Protein AF-A0A7W1BMW9-F1 (afdb_monomer_lite)

Radius of gyration: 15.25 Å; chains: 1; bounding box: 38×16×44 Å

Foldseek 3Di:
DPPVAAWPDWDDDDQWIKTWGWDDDPPDDGIWIKIWIFGHDPNHGPDIDMDTHDDDDDDPVCPVPDDDD

Secondary structure (DSSP, 8-state):
--TT-EEEEEEEETTEEEEEEEE--TT-SSPEEEEEEEEEETTEEEEEEEEEE---PPPGGGGGG----

Structure (mmCIF, N/CA/C/O backbone):
data_AF-A0A7W1BMW9-F1
#
_entry.id   AF-A0A7W1BMW9-F1
#
loop_
_atom_site.group_PDB
_atom_site.id
_atom_site.type_symbol
_atom_site.label_atom_id
_atom_site.label_alt_id
_atom_site.label_comp_id
_atom_site.label_asym_id
_atom_site.label_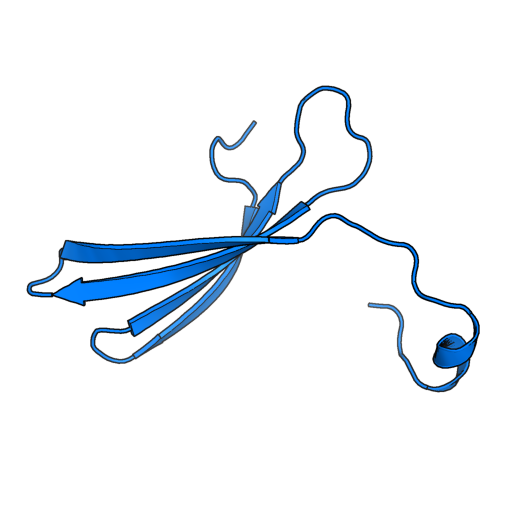entity_id
_atom_site.label_seq_id
_atom_site.pdbx_PDB_ins_code
_atom_site.Cartn_x
_atom_site.Cartn_y
_atom_site.Cartn_z
_atom_site.occupancy
_atom_site.B_iso_or_equiv
_atom_site.auth_seq_id
_atom_site.auth_comp_id
_atom_site.auth_asym_id
_atom_site.auth_atom_id
_atom_site.pdbx_PDB_model_num
ATOM 1 N N . MET A 1 1 ? 13.178 12.041 6.945 1.00 47.69 1 MET A N 1
ATOM 2 C CA . MET A 1 1 ? 12.409 10.871 6.474 1.00 47.69 1 MET A CA 1
ATOM 3 C C . MET A 1 1 ? 11.067 10.894 7.177 1.00 47.69 1 MET A C 1
ATOM 5 O O . MET A 1 1 ? 11.057 10.926 8.400 1.00 47.69 1 MET A O 1
ATOM 9 N N . THR A 1 2 ? 9.957 10.964 6.446 1.00 49.72 2 THR A N 1
ATOM 10 C CA . THR A 1 2 ? 8.622 10.759 7.025 1.00 49.72 2 THR A CA 1
ATOM 11 C C . THR A 1 2 ? 8.504 9.277 7.409 1.00 49.72 2 THR A C 1
ATOM 13 O O . THR A 1 2 ? 8.679 8.436 6.531 1.00 49.72 2 THR A O 1
ATOM 16 N N . PRO A 1 3 ? 8.249 8.922 8.682 1.00 58.41 3 PRO A N 1
ATOM 17 C CA . PRO A 1 3 ? 8.339 7.534 9.162 1.00 58.41 3 PRO A CA 1
ATOM 18 C C . PRO A 1 3 ? 7.390 6.531 8.484 1.00 58.41 3 PRO A C 1
ATOM 20 O O . PRO A 1 3 ? 7.610 5.331 8.587 1.00 58.41 3 PRO A O 1
ATOM 23 N N . VAL A 1 4 ? 6.346 7.015 7.803 1.00 64.25 4 VAL A N 1
ATOM 24 C CA . VAL A 1 4 ? 5.255 6.204 7.224 1.00 64.25 4 VAL A CA 1
ATOM 25 C C . VAL A 1 4 ? 5.229 6.280 5.684 1.00 64.25 4 VAL A C 1
ATOM 27 O O . VAL A 1 4 ? 4.446 5.597 5.034 1.00 64.25 4 VAL A O 1
ATOM 30 N N . GLY A 1 5 ? 6.107 7.087 5.075 1.00 81.25 5 GLY A N 1
ATOM 31 C CA . GLY A 1 5 ? 6.041 7.425 3.651 1.00 81.25 5 GLY A CA 1
ATOM 32 C C . GLY A 1 5 ? 5.180 8.662 3.352 1.00 81.25 5 GLY A C 1
ATOM 33 O O . GLY A 1 5 ? 4.755 9.383 4.256 1.00 81.25 5 GLY A O 1
ATOM 34 N N . THR A 1 6 ? 4.963 8.943 2.071 1.00 92.38 6 THR A N 1
ATOM 35 C CA . THR A 1 6 ? 4.145 10.044 1.547 1.00 92.38 6 THR A CA 1
ATOM 36 C C . THR A 1 6 ? 2.755 9.518 1.205 1.00 92.38 6 THR A C 1
ATOM 38 O O . THR A 1 6 ? 2.637 8.615 0.379 1.00 92.38 6 THR A O 1
ATOM 41 N N . LEU A 1 7 ? 1.700 10.079 1.805 1.00 94.31 7 LEU A N 1
ATOM 42 C CA . LEU A 1 7 ? 0.318 9.758 1.437 1.00 94.31 7 LEU A CA 1
ATOM 43 C C . LEU A 1 7 ? 0.028 10.279 0.023 1.00 94.31 7 LEU A C 1
ATOM 45 O O . LEU A 1 7 ? 0.115 11.478 -0.230 1.00 94.31 7 LEU A O 1
ATOM 49 N N . LEU A 1 8 ? -0.347 9.380 -0.882 1.00 95.06 8 LEU A N 1
ATOM 50 C CA . LEU A 1 8 ? -0.770 9.705 -2.243 1.00 95.06 8 LEU A CA 1
ATOM 51 C C . LEU A 1 8 ? -2.284 9.879 -2.353 1.00 95.06 8 LEU A C 1
ATOM 53 O O . LEU A 1 8 ? -2.771 10.713 -3.115 1.00 95.06 8 LEU A O 1
ATOM 57 N N . ARG A 1 9 ? -3.040 9.040 -1.642 1.00 97.00 9 ARG A N 1
ATOM 58 C CA . ARG A 1 9 ? -4.500 9.010 -1.723 1.00 97.00 9 ARG A CA 1
ATOM 59 C C . ARG A 1 9 ? -5.089 8.410 -0.458 1.00 97.00 9 ARG A C 1
ATOM 61 O O . ARG A 1 9 ? -4.607 7.393 0.020 1.00 97.00 9 ARG A O 1
ATOM 68 N N . LEU A 1 10 ? -6.170 9.007 0.026 1.00 97.19 10 LEU A N 1
ATOM 69 C CA . LEU A 1 10 ? -7.027 8.444 1.061 1.00 97.19 10 LEU A CA 1
ATOM 70 C C . LEU A 1 10 ? -8.446 8.350 0.501 1.00 97.19 10 LEU A C 1
ATOM 72 O O . LEU A 1 10 ? -8.976 9.333 -0.014 1.00 97.19 10 LEU A O 1
ATOM 76 N N . THR A 1 11 ? -9.046 7.171 0.580 1.00 98.19 11 THR A N 1
ATOM 77 C CA . THR A 1 11 ? -10.429 6.914 0.159 1.00 98.19 11 THR A CA 1
ATOM 78 C C . THR A 1 11 ? -11.142 6.119 1.235 1.00 98.19 11 THR A C 1
ATOM 80 O O . THR A 1 11 ? -10.520 5.291 1.887 1.00 98.19 11 THR A O 1
ATOM 83 N N . GLY A 1 12 ? -12.440 6.318 1.412 1.00 96.31 12 GLY A N 1
ATOM 84 C CA . GLY A 1 12 ? -13.214 5.545 2.378 1.00 96.31 12 GLY A CA 1
ATOM 85 C C . GLY A 1 12 ? -14.504 6.243 2.765 1.00 96.31 12 GLY A C 1
ATOM 86 O O . GLY A 1 12 ? -14.660 7.446 2.551 1.00 96.31 12 GLY A O 1
ATOM 87 N N . THR A 1 13 ? -15.433 5.473 3.314 1.00 95.94 13 THR A N 1
ATOM 88 C CA . THR A 1 13 ? -16.699 5.967 3.864 1.00 95.94 13 THR A CA 1
ATOM 89 C C . THR A 1 13 ? -17.123 5.053 5.011 1.00 95.94 13 THR A C 1
ATOM 91 O O . THR A 1 13 ? -16.843 3.854 4.996 1.00 95.94 13 THR A O 1
ATOM 94 N N . GLY A 1 14 ? -17.814 5.623 6.003 1.00 95.81 14 GLY A N 1
ATOM 95 C CA . GLY A 1 14 ? -18.227 4.883 7.194 1.00 95.81 14 GLY A CA 1
ATOM 96 C C . GLY A 1 14 ? -17.014 4.377 7.969 1.00 95.81 14 GLY A C 1
ATOM 97 O O . GLY A 1 14 ? -16.161 5.168 8.362 1.00 95.81 14 GLY A O 1
ATOM 98 N N . ASP A 1 15 ? -16.941 3.061 8.131 1.00 97.75 15 ASP A N 1
ATOM 99 C CA . ASP A 1 15 ? -15.978 2.376 8.992 1.00 97.75 15 ASP A CA 1
ATOM 100 C C . ASP A 1 15 ? -14.829 1.712 8.214 1.00 97.75 15 ASP A C 1
ATOM 102 O O . ASP A 1 15 ? -14.052 0.958 8.791 1.00 97.75 15 ASP A O 1
ATOM 106 N N . VAL A 1 16 ? -14.700 1.956 6.905 1.00 97.69 16 VAL A N 1
ATOM 107 C CA . VAL A 1 16 ? -13.647 1.342 6.078 1.00 97.69 16 VAL A CA 1
ATOM 108 C C . VAL A 1 16 ? -12.923 2.395 5.250 1.00 97.69 16 VAL A C 1
ATOM 110 O O . VAL A 1 16 ? -13.528 3.120 4.455 1.00 97.69 16 VAL A O 1
ATOM 113 N N . PHE A 1 17 ? -11.602 2.440 5.412 1.00 98.31 17 PHE A N 1
ATOM 114 C CA . PHE A 1 17 ? -10.712 3.369 4.726 1.00 98.31 17 PHE A CA 1
ATOM 115 C C . PHE A 1 17 ? -9.549 2.642 4.056 1.00 98.31 17 PHE A C 1
ATOM 117 O O . PHE A 1 17 ? -9.051 1.628 4.542 1.00 98.31 17 PHE A O 1
ATOM 124 N N . THR A 1 18 ? -9.082 3.209 2.951 1.00 98.19 18 THR A N 1
ATOM 125 C CA . THR A 1 18 ? -7.888 2.790 2.227 1.00 98.19 18 THR A CA 1
ATOM 126 C C . THR A 1 18 ? -6.956 3.980 2.056 1.00 98.19 18 THR A C 1
ATOM 128 O O . THR A 1 18 ? -7.338 4.994 1.468 1.00 98.19 18 THR A O 1
ATOM 131 N N . GLY A 1 19 ? -5.728 3.852 2.547 1.00 97.06 19 GLY A N 1
ATOM 132 C CA . GLY A 1 19 ? -4.642 4.795 2.300 1.00 97.06 19 GLY A CA 1
ATOM 133 C C . GLY A 1 19 ? -3.626 4.208 1.324 1.00 97.06 19 GLY A C 1
ATOM 134 O O . GLY A 1 19 ? -3.180 3.078 1.507 1.00 97.06 19 GLY A O 1
ATOM 135 N N . LEU A 1 20 ? -3.252 4.971 0.300 1.00 97.06 20 LEU A N 1
ATOM 136 C CA . LEU A 1 20 ? -2.148 4.662 -0.604 1.00 97.06 20 LEU A CA 1
ATOM 137 C C . LEU A 1 20 ? -0.966 5.569 -0.277 1.00 97.06 20 LEU A C 1
ATOM 139 O O . LEU A 1 20 ? -1.107 6.792 -0.288 1.00 97.06 20 LEU A O 1
ATOM 143 N N . PHE A 1 21 ? 0.196 4.972 -0.046 1.00 95.75 21 PHE A N 1
ATOM 144 C CA . PHE A 1 21 ? 1.427 5.662 0.320 1.00 95.75 21 PHE A CA 1
ATOM 145 C C . PHE A 1 21 ? 2.586 5.249 -0.585 1.00 95.75 21 PHE A C 1
ATOM 147 O O . PHE A 1 21 ? 2.560 4.177 -1.196 1.00 95.75 21 PHE A O 1
ATOM 154 N N . THR A 1 22 ? 3.632 6.072 -0.614 1.00 94.75 22 THR A N 1
ATOM 155 C CA . THR A 1 22 ? 4.949 5.684 -1.133 1.00 94.75 22 THR A CA 1
ATOM 156 C C . THR A 1 22 ? 6.034 5.869 -0.090 1.00 94.75 22 THR A C 1
ATOM 158 O O . THR A 1 22 ? 5.996 6.817 0.687 1.00 94.75 22 THR A O 1
ATOM 161 N N . GLY A 1 23 ? 7.030 4.988 -0.064 1.00 91.56 23 GLY A N 1
ATOM 162 C CA . GLY A 1 23 ? 8.138 5.092 0.885 1.00 91.56 23 GLY A CA 1
ATOM 163 C C . GLY A 1 23 ? 9.425 4.495 0.340 1.00 91.56 23 GLY A C 1
ATOM 164 O O . GLY A 1 23 ? 9.388 3.551 -0.443 1.00 91.56 23 GLY A O 1
ATOM 165 N N . THR A 1 24 ? 10.562 5.038 0.768 1.00 89.31 24 THR A N 1
ATOM 166 C CA . THR A 1 24 ? 11.892 4.533 0.405 1.00 89.31 24 THR A CA 1
ATOM 167 C C . THR A 1 24 ? 12.625 4.117 1.671 1.00 89.31 24 THR A C 1
ATOM 169 O O . THR A 1 24 ? 12.727 4.907 2.613 1.00 89.31 24 THR A O 1
ATOM 172 N N . TYR A 1 25 ? 13.143 2.892 1.691 1.00 84.00 25 TYR A N 1
ATOM 173 C CA . TYR A 1 25 ? 13.991 2.406 2.775 1.00 84.00 25 TYR A CA 1
ATOM 174 C C . TYR A 1 25 ? 15.462 2.782 2.537 1.00 84.00 25 TYR A C 1
ATOM 176 O O . TYR A 1 25 ? 15.881 2.943 1.386 1.00 84.00 25 TYR A O 1
ATOM 184 N N . PRO A 1 26 ? 16.278 2.931 3.599 1.00 86.44 26 PRO A N 1
ATOM 185 C CA . PRO A 1 26 ? 17.710 3.162 3.445 1.00 86.44 26 PRO A CA 1
ATOM 186 C C . PRO A 1 26 ? 18.371 2.078 2.583 1.00 86.44 26 PRO A C 1
ATOM 188 O O . PRO A 1 26 ? 18.207 0.891 2.843 1.00 86.44 26 PRO A O 1
ATOM 191 N N . GLY A 1 27 ? 19.138 2.497 1.576 1.00 87.25 27 GLY A N 1
ATOM 192 C CA . GLY A 1 27 ? 19.814 1.587 0.645 1.00 87.25 27 GLY A CA 1
ATOM 193 C C . GLY A 1 27 ? 19.003 1.221 -0.601 1.00 87.25 27 GLY A C 1
ATOM 194 O O . GLY A 1 27 ? 19.551 0.586 -1.498 1.00 87.25 27 GLY A O 1
ATOM 195 N N . GLU A 1 28 ? 17.746 1.659 -0.711 1.00 87.12 28 GLU A N 1
ATOM 196 C CA . GLU A 1 28 ? 16.920 1.435 -1.898 1.00 87.12 28 GLU A CA 1
ATOM 197 C C . GLU A 1 28 ? 16.769 2.695 -2.757 1.00 87.12 28 GLU A C 1
ATOM 199 O O . GLU A 1 28 ? 16.677 3.814 -2.255 1.00 87.12 28 GLU A O 1
ATOM 204 N N . SER A 1 29 ? 16.730 2.510 -4.080 1.00 87.88 29 SER A N 1
ATOM 205 C CA . SER A 1 29 ? 16.613 3.604 -5.055 1.00 87.88 29 SER A CA 1
ATOM 206 C C . SER A 1 29 ? 15.191 3.833 -5.564 1.00 87.88 29 SER A C 1
ATOM 208 O O . SER A 1 29 ? 14.897 4.908 -6.086 1.00 87.88 29 SER A O 1
ATOM 210 N N . ARG A 1 30 ? 14.301 2.842 -5.431 1.00 91.56 30 ARG A N 1
ATOM 211 C CA . ARG A 1 30 ? 12.918 2.914 -5.918 1.00 91.56 30 ARG A CA 1
ATOM 212 C C . ARG A 1 30 ? 11.939 2.889 -4.743 1.00 91.56 30 ARG A C 1
ATOM 214 O O . ARG A 1 30 ? 12.136 2.094 -3.828 1.00 91.56 30 ARG A O 1
ATOM 221 N N . PRO A 1 31 ? 10.885 3.721 -4.761 1.00 92.38 31 PRO A N 1
ATOM 222 C CA . PRO A 1 31 ? 9.901 3.725 -3.693 1.00 92.38 31 PRO A CA 1
ATOM 223 C C . PRO A 1 31 ? 8.994 2.493 -3.769 1.00 92.38 31 PRO A C 1
ATOM 225 O O . PRO A 1 31 ? 8.557 2.076 -4.845 1.00 92.38 31 PRO A O 1
ATOM 228 N N . TRP A 1 32 ? 8.653 1.957 -2.606 1.00 93.75 32 TRP A N 1
ATOM 229 C CA . TRP A 1 32 ? 7.568 1.003 -2.425 1.00 93.75 32 TRP A CA 1
ATOM 230 C C . TRP A 1 32 ? 6.227 1.709 -2.543 1.00 93.75 32 TRP A C 1
ATOM 232 O O . TRP A 1 32 ? 6.095 2.860 -2.125 1.00 93.75 32 TRP A O 1
ATOM 242 N N . HIS A 1 33 ? 5.224 1.000 -3.055 1.00 94.38 33 HIS A N 1
ATOM 243 C CA . HIS A 1 33 ? 3.827 1.407 -2.933 1.00 94.38 33 HIS A CA 1
ATOM 244 C C . HIS A 1 33 ? 3.196 0.634 -1.781 1.00 94.38 33 HIS A C 1
ATOM 246 O O . HIS A 1 33 ? 3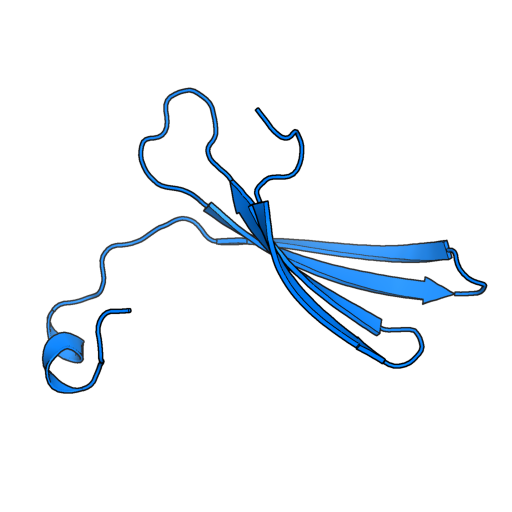.295 -0.590 -1.731 1.00 94.38 33 HIS A O 1
ATOM 252 N N . VAL A 1 34 ? 2.544 1.334 -0.859 1.00 95.44 34 VAL A N 1
ATOM 253 C CA . 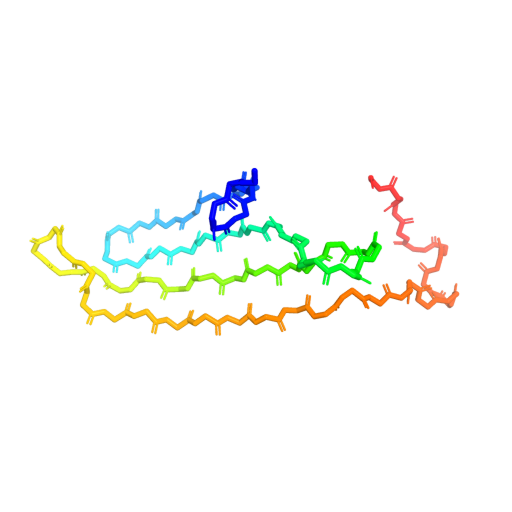VAL A 1 34 ? 1.937 0.724 0.327 1.00 95.44 34 VAL A CA 1
ATOM 254 C C . VAL A 1 34 ? 0.446 1.010 0.326 1.00 95.44 34 VAL A C 1
ATOM 256 O O . VAL A 1 34 ? 0.040 2.169 0.265 1.00 95.44 34 VAL A O 1
ATOM 259 N N . ALA A 1 35 ? -0.367 -0.041 0.393 1.00 96.88 35 ALA A N 1
ATOM 260 C CA . ALA A 1 35 ? -1.808 0.071 0.573 1.00 96.88 35 ALA A CA 1
ATOM 261 C C . ALA A 1 35 ? -2.172 -0.361 1.994 1.00 96.88 35 ALA A C 1
ATOM 263 O O . ALA A 1 35 ? -1.852 -1.476 2.403 1.00 96.88 35 ALA A O 1
ATOM 264 N N . VAL A 1 36 ? -2.842 0.520 2.729 1.00 97.06 36 VAL A N 1
ATOM 265 C CA . VAL A 1 36 ? -3.322 0.279 4.092 1.00 97.06 36 VAL A CA 1
ATOM 266 C C . VAL A 1 36 ? -4.839 0.229 4.060 1.00 97.06 36 VAL A C 1
ATOM 268 O O . VAL A 1 36 ? -5.468 1.195 3.637 1.00 97.06 36 VAL A O 1
ATOM 271 N N . PHE A 1 37 ? -5.425 -0.870 4.522 1.00 98.00 37 PHE A N 1
ATOM 272 C CA . PHE A 1 37 ? -6.861 -1.010 4.741 1.00 98.00 37 PHE A CA 1
ATOM 273 C C . PHE A 1 37 ? -7.136 -0.910 6.236 1.00 98.00 37 PHE A C 1
ATOM 275 O O . PHE A 1 37 ? -6.677 -1.759 6.998 1.00 98.00 37 PHE A O 1
ATOM 282 N N . ALA A 1 38 ? -7.869 0.122 6.642 1.00 98.12 38 ALA A N 1
ATOM 283 C CA . ALA A 1 38 ? -8.232 0.368 8.027 1.00 98.12 38 ALA A CA 1
ATOM 284 C C . ALA A 1 38 ? -9.737 0.160 8.220 1.00 98.12 38 ALA A C 1
ATOM 286 O O . ALA A 1 38 ? -10.554 0.844 7.603 1.00 98.12 38 ALA A O 1
ATOM 287 N N . GLU A 1 39 ? -10.084 -0.771 9.101 1.00 98.56 39 GLU A N 1
ATOM 288 C CA . GLU A 1 39 ? -11.428 -0.933 9.647 1.00 98.56 39 GLU A CA 1
ATOM 289 C C . GLU A 1 39 ? -11.496 -0.103 10.937 1.00 98.56 39 GLU A C 1
ATOM 291 O O . GLU A 1 39 ? -10.656 -0.267 11.825 1.00 98.56 39 GLU A O 1
ATOM 296 N N . VAL A 1 40 ? -12.461 0.807 11.041 1.00 98.06 40 VAL A N 1
ATOM 297 C CA . VAL A 1 40 ? -12.647 1.739 12.160 1.00 98.06 40 VAL A CA 1
ATOM 298 C C . VAL A 1 40 ? -13.917 1.367 12.919 1.00 98.06 40 VAL A C 1
ATOM 300 O O . VAL A 1 40 ? -14.906 0.951 12.335 1.00 98.06 40 VAL A O 1
ATOM 303 N N . ARG A 1 41 ? -13.900 1.497 14.242 1.00 97.81 41 ARG A N 1
ATOM 304 C CA . ARG A 1 41 ? -15.089 1.378 15.088 1.00 97.81 41 ARG A CA 1
ATOM 305 C C . ARG A 1 41 ? -14.969 2.353 16.244 1.00 97.81 41 ARG A C 1
ATOM 307 O O . ARG A 1 41 ? -13.899 2.466 16.841 1.00 97.81 41 ARG A O 1
ATOM 314 N N . ASP A 1 42 ? -16.045 3.079 16.533 1.00 97.00 42 ASP A N 1
ATOM 315 C CA . ASP A 1 42 ? -16.092 4.083 17.605 1.00 97.00 42 ASP A CA 1
ATOM 316 C C . ASP A 1 42 ? -14.937 5.103 17.520 1.00 97.00 42 ASP A C 1
ATOM 318 O O . ASP A 1 42 ? -14.315 5.476 18.517 1.00 97.00 42 ASP A O 1
ATOM 322 N N . GLY A 1 43 ? -14.601 5.517 16.291 1.00 94.81 43 GLY A N 1
ATOM 323 C CA . GLY A 1 43 ? -13.528 6.474 16.011 1.00 94.81 43 GLY A CA 1
ATOM 324 C C . GLY A 1 43 ? -12.103 5.940 16.210 1.00 94.81 43 GLY A C 1
ATOM 325 O O . GLY A 1 43 ? -11.160 6.730 16.205 1.00 94.81 43 GLY A O 1
ATOM 326 N N . LYS A 1 44 ? -11.918 4.626 16.389 1.00 96.94 44 LYS A N 1
ATOM 327 C CA . LYS A 1 44 ? -10.604 3.983 16.556 1.00 96.94 44 LYS A CA 1
ATOM 328 C C . LYS A 1 44 ? -10.359 2.932 15.482 1.00 96.94 44 LYS A C 1
ATOM 330 O O . LYS A 1 44 ? -11.295 2.268 15.051 1.00 96.94 44 LYS A O 1
ATOM 335 N N . ILE A 1 45 ? -9.099 2.742 15.089 1.00 97.19 45 ILE A N 1
ATOM 336 C CA . ILE A 1 45 ? -8.721 1.631 14.206 1.00 97.19 45 ILE A CA 1
ATOM 337 C C . ILE A 1 45 ? -8.974 0.324 14.961 1.00 97.19 45 ILE A C 1
ATOM 339 O O . ILE A 1 45 ? -8.344 0.050 15.981 1.00 97.19 45 ILE A O 1
ATOM 343 N N . LEU A 1 46 ? -9.920 -0.459 14.458 1.00 98.31 46 LEU A N 1
ATOM 344 C CA . LEU A 1 46 ? -10.227 -1.802 14.926 1.00 98.31 46 LEU A CA 1
ATOM 345 C C . LEU A 1 46 ? -9.234 -2.811 14.347 1.00 98.31 46 LEU A C 1
ATOM 347 O O . LEU A 1 46 ? -8.781 -3.710 15.054 1.00 98.31 46 LEU A O 1
ATOM 351 N N . LYS A 1 47 ? -8.908 -2.672 13.059 1.00 98.19 47 LYS A N 1
ATOM 352 C CA . LYS A 1 47 ? -7.990 -3.562 12.351 1.00 98.19 47 LYS A CA 1
ATOM 353 C C . LYS A 1 47 ? -7.313 -2.838 11.200 1.00 98.19 47 LYS A C 1
ATOM 355 O O . LYS A 1 47 ? -7.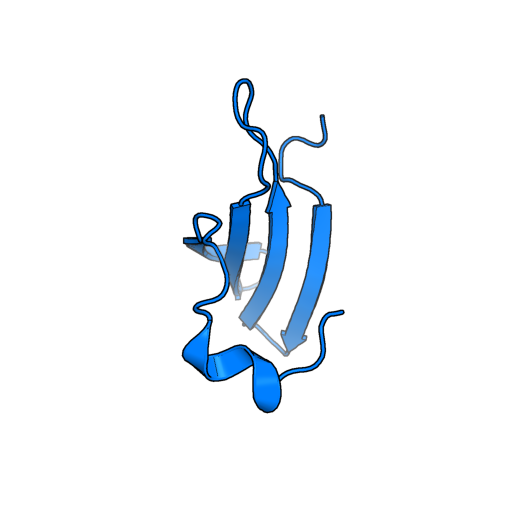935 -2.040 10.506 1.00 98.19 47 LYS A O 1
ATOM 360 N N . GLU A 1 48 ? -6.052 -3.182 10.985 1.00 97.69 48 GLU A N 1
ATOM 361 C CA . GLU A 1 48 ? -5.272 -2.742 9.839 1.00 97.69 48 GLU A CA 1
ATOM 362 C C . GLU A 1 48 ? -4.803 -3.959 9.034 1.00 97.69 48 GLU A C 1
ATOM 364 O O . GLU A 1 48 ? -4.425 -4.991 9.592 1.00 97.69 48 GLU A O 1
ATOM 369 N N . THR A 1 49 ? -4.845 -3.863 7.710 1.00 98.06 49 THR A N 1
ATOM 370 C CA . THR A 1 49 ? -4.176 -4.799 6.804 1.00 98.06 49 THR A CA 1
ATOM 371 C C . THR A 1 49 ? -3.339 -4.006 5.819 1.00 98.06 49 THR A C 1
ATOM 373 O O . THR A 1 49 ? -3.870 -3.184 5.074 1.00 98.06 49 THR A O 1
ATOM 376 N N . THR A 1 50 ? -2.038 -4.281 5.806 1.00 96.69 50 THR A N 1
ATOM 377 C CA . THR A 1 50 ? -1.067 -3.502 5.037 1.00 96.69 50 THR A CA 1
ATOM 378 C C . THR A 1 50 ? -0.386 -4.376 3.996 1.00 96.69 50 THR A C 1
ATOM 380 O O . THR A 1 50 ? 0.094 -5.469 4.296 1.00 96.69 50 THR A O 1
ATOM 383 N N . ILE A 1 51 ? -0.362 -3.887 2.756 1.00 96.38 51 ILE A N 1
ATOM 384 C CA . ILE A 1 51 ? 0.237 -4.551 1.600 1.00 96.38 51 ILE A CA 1
ATOM 385 C C . ILE A 1 51 ? 1.416 -3.714 1.117 1.00 96.38 51 ILE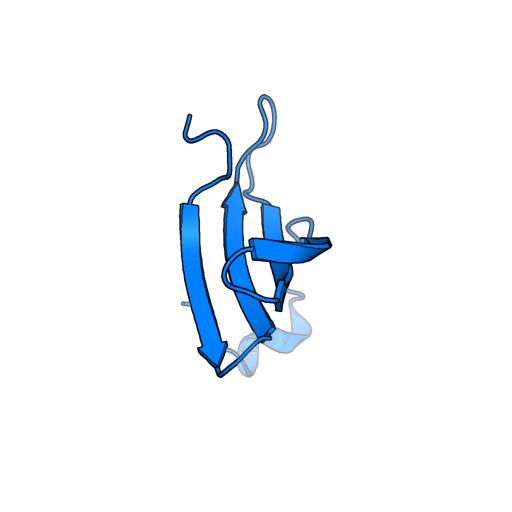 A C 1
ATOM 387 O O . ILE A 1 51 ? 1.256 -2.537 0.792 1.00 96.38 51 ILE A O 1
ATOM 391 N N . PHE A 1 52 ? 2.583 -4.349 1.025 1.00 93.81 52 PHE A N 1
ATOM 392 C CA . PHE A 1 52 ? 3.816 -3.744 0.531 1.00 93.81 52 PHE A CA 1
ATOM 393 C C . PHE A 1 52 ? 4.079 -4.200 -0.906 1.00 93.81 52 PHE A C 1
ATOM 395 O O . PHE A 1 52 ? 4.468 -5.340 -1.156 1.00 93.81 52 PHE A O 1
ATOM 402 N N . GLY A 1 53 ? 3.841 -3.303 -1.858 1.00 94.56 53 GLY A N 1
ATOM 403 C CA . GLY A 1 53 ? 4.104 -3.508 -3.276 1.00 94.56 53 GLY A CA 1
ATOM 404 C C . GLY A 1 53 ? 5.514 -3.062 -3.644 1.00 94.56 53 GLY A C 1
ATOM 405 O O . GLY A 1 53 ? 5.791 -1.860 -3.715 1.00 94.56 53 GLY A O 1
ATOM 406 N N . ALA A 1 54 ? 6.391 -4.032 -3.903 1.00 93.62 54 ALA A N 1
ATOM 407 C CA . ALA A 1 54 ? 7.726 -3.760 -4.417 1.00 93.62 54 ALA A CA 1
ATOM 408 C C . ALA A 1 54 ? 7.643 -3.097 -5.807 1.00 93.62 54 ALA A C 1
ATOM 410 O O . ALA A 1 54 ? 6.800 -3.482 -6.626 1.00 93.62 54 ALA A O 1
ATOM 411 N N . PRO A 1 55 ? 8.512 -2.120 -6.108 1.00 93.00 55 PRO A N 1
ATOM 412 C CA . PRO A 1 55 ? 8.559 -1.517 -7.431 1.00 93.00 55 PRO A CA 1
ATOM 413 C C . PRO A 1 55 ? 9.046 -2.534 -8.469 1.00 93.00 55 PRO A C 1
ATOM 415 O O . PRO A 1 55 ? 9.961 -3.320 -8.215 1.00 93.00 55 PRO A O 1
ATOM 418 N N . PHE A 1 56 ? 8.477 -2.478 -9.668 1.00 93.19 56 PHE A N 1
ATOM 419 C CA . PHE A 1 56 ? 8.880 -3.301 -10.805 1.00 93.19 56 PHE A CA 1
ATOM 420 C C . PHE A 1 56 ? 8.843 -2.476 -12.089 1.00 93.19 56 PHE A C 1
ATOM 422 O O . PHE A 1 56 ? 8.117 -1.484 -12.187 1.00 93.19 56 PHE A O 1
ATOM 429 N N . ASP A 1 57 ? 9.633 -2.887 -13.076 1.00 93.69 57 ASP A N 1
ATOM 430 C CA . ASP A 1 57 ? 9.658 -2.201 -14.362 1.00 93.69 57 ASP A CA 1
ATOM 431 C C . ASP A 1 57 ? 8.423 -2.574 -15.176 1.00 93.69 57 ASP A C 1
ATOM 433 O O . ASP A 1 57 ? 8.023 -3.738 -15.256 1.00 93.69 57 ASP A O 1
ATOM 437 N N . ALA A 1 58 ? 7.798 -1.570 -15.788 1.00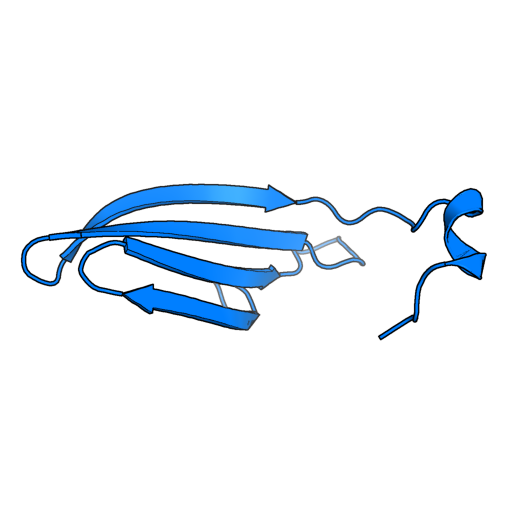 93.56 58 ALA A N 1
ATOM 438 C CA . ALA A 1 58 ? 6.651 -1.801 -16.647 1.00 93.56 58 ALA A CA 1
ATOM 439 C C . ALA A 1 58 ? 7.055 -2.730 -17.809 1.00 93.56 58 ALA A C 1
ATOM 441 O O . ALA A 1 58 ? 7.996 -2.406 -18.538 1.00 93.56 58 ALA A O 1
ATOM 442 N N . PRO A 1 59 ? 6.359 -3.860 -18.021 1.00 95.50 59 PRO A N 1
ATOM 443 C CA . PRO A 1 59 ? 6.726 -4.782 -19.085 1.00 95.50 59 PRO A CA 1
ATOM 444 C C . PRO A 1 59 ? 6.509 -4.140 -20.461 1.00 95.50 59 PRO A C 1
ATOM 446 O O . PRO A 1 59 ? 5.506 -3.462 -20.681 1.00 95.50 59 PRO A O 1
ATOM 449 N N . GLN A 1 60 ? 7.434 -4.374 -21.399 1.00 96.19 60 GLN A N 1
ATOM 450 C CA . GLN A 1 60 ? 7.455 -3.681 -22.695 1.00 96.19 60 GLN A CA 1
ATOM 451 C C . GLN A 1 60 ? 6.173 -3.881 -23.507 1.00 96.19 60 GLN A C 1
ATOM 453 O O . GLN A 1 60 ? 5.721 -2.944 -24.157 1.00 96.19 60 GLN A O 1
ATOM 458 N N . TRP A 1 61 ? 5.567 -5.072 -23.435 1.00 96.56 61 TRP A N 1
ATOM 459 C CA . TRP A 1 61 ? 4.383 -5.399 -24.227 1.00 96.56 61 TRP A CA 1
ATOM 460 C C . TRP A 1 61 ? 3.242 -4.401 -23.998 1.00 96.56 61 TRP A C 1
ATOM 462 O O . TRP A 1 61 ? 2.565 -4.065 -24.955 1.00 96.56 61 TRP A O 1
ATOM 472 N N . ARG A 1 62 ? 3.069 -3.850 -22.782 1.00 96.88 62 ARG A N 1
ATOM 473 C CA . ARG A 1 62 ? 1.961 -2.922 -22.494 1.00 96.88 62 ARG A CA 1
ATOM 474 C C . ARG A 1 62 ? 2.203 -1.467 -22.902 1.00 96.88 62 ARG A C 1
ATOM 476 O O . ARG A 1 62 ? 1.343 -0.633 -22.635 1.00 96.88 62 ARG A O 1
ATOM 483 N N . ALA A 1 63 ? 3.363 -1.142 -23.476 1.00 96.00 63 ALA A N 1
ATOM 484 C CA . ALA A 1 63 ? 3.780 0.242 -23.701 1.00 96.00 63 ALA A CA 1
ATOM 485 C C . ALA A 1 63 ? 2.850 1.016 -24.650 1.00 96.00 63 ALA A C 1
ATOM 487 O O . ALA A 1 63 ? 2.670 2.212 -24.460 1.00 96.00 63 ALA A O 1
ATOM 488 N N . GLU A 1 64 ? 2.239 0.344 -25.626 1.00 96.94 64 GLU A N 1
ATOM 489 C CA . GLU A 1 64 ? 1.346 0.975 -26.610 1.00 96.94 64 GLU A CA 1
ATOM 490 C C . GLU A 1 64 ? -0.056 1.281 -26.058 1.00 96.94 64 GLU A C 1
ATOM 492 O O . GLU A 1 64 ? -0.795 2.060 -26.653 1.00 96.94 64 GLU A O 1
ATOM 497 N N . TRP A 1 65 ? -0.431 0.696 -24.914 1.00 96.81 65 TRP A N 1
ATOM 498 C CA . TRP A 1 65 ? -1.782 0.814 -24.347 1.00 96.81 65 TRP A CA 1
ATOM 499 C C . TRP A 1 65 ? -1.852 1.641 -23.065 1.00 96.81 65 TRP A C 1
ATOM 501 O O . TRP A 1 65 ? -2.908 1.695 -22.437 1.00 96.81 65 TRP A O 1
ATOM 511 N N . VAL A 1 66 ? -0.745 2.246 -22.628 1.00 96.56 66 VAL A N 1
ATOM 512 C CA . VAL A 1 66 ? -0.696 2.973 -21.355 1.00 96.56 66 VAL A CA 1
ATOM 513 C C . VAL A 1 66 ? -0.052 4.338 -21.511 1.00 96.56 66 VAL A C 1
ATOM 515 O O . VAL A 1 66 ? 0.972 4.494 -22.171 1.00 96.56 66 VAL A O 1
ATOM 518 N N . GLU A 1 67 ? -0.623 5.320 -20.829 1.00 94.19 67 GLU A N 1
ATOM 519 C CA . GLU A 1 67 ? 0.011 6.615 -20.633 1.00 94.19 67 GLU A CA 1
ATOM 520 C C . GLU A 1 67 ? 1.003 6.531 -19.465 1.00 94.19 67 GLU A C 1
ATOM 522 O O . GLU A 1 67 ? 0.728 5.900 -18.438 1.00 94.19 67 GLU A O 1
ATOM 527 N N . ARG A 1 68 ? 2.183 7.142 -19.625 1.00 85.62 68 ARG A N 1
ATOM 528 C CA . ARG A 1 68 ? 3.133 7.323 -18.522 1.00 85.62 68 ARG A CA 1
ATOM 529 C C . ARG A 1 68 ? 2.783 8.623 -17.809 1.00 85.62 68 ARG A C 1
ATOM 531 O O . ARG A 1 68 ? 2.893 9.683 -18.416 1.00 85.62 68 ARG A O 1
ATOM 538 N N . MET A 1 69 ? 2.367 8.503 -16.552 1.00 78.06 69 MET A N 1
ATOM 539 C CA . MET A 1 69 ? 2.072 9.622 -15.654 1.00 78.06 69 MET A CA 1
ATOM 540 C C . MET A 1 69 ? 3.246 9.901 -14.722 1.00 78.06 69 MET A C 1
ATOM 542 O O . MET A 1 69 ? 3.950 8.924 -14.369 1.00 78.06 69 MET A O 1
#

Sequence (69 aa):
MTPVGTLLRLTGTGDVFTGLFTGTYPGESRPWHVAVFAEVRDGKILKETTIFGAPFDAPQWRAEWVERM

pLDDT: mean 92.2, std 10.25, range [47.69, 98.56]